Protein AF-A0A1A8E0E1-F1 (afdb_monomer_lite)

Sequence (80 aa):
MSHESILLMANSQTDMDDWVKAIRRVIWAPFGGGIFGQRLEDTVQYEKKFGPRLVPLLVEQCVDFIRERGLDEEGLFRMP

Foldseek 3Di:
DDDDDDDDDDPDPVVVVVVVLVVCLVVCVVVVPNQPPDDFVVQQVSCCVVPRDPGHPVVVVVVVCCVVPVPPPPCVVNDD

Radius of gyration: 18.64 Å; chains: 1; bounding box: 49×33×48 Å

Secondary structure (DSSP, 8-state):
-PPP------SSHHHHHHHHHHHHHHHHGGGTTT-TTS-HHHHHHHHGGGS--SS-HHHHHHHHHIIIIITT-TTTTT--

Structure (mmCIF, N/CA/C/O backbone):
data_AF-A0A1A8E0E1-F1
#
_entry.id   AF-A0A1A8E0E1-F1
#
loop_
_atom_site.group_PDB
_atom_site.id
_atom_site.type_symbol
_atom_site.label_atom_id
_atom_site.label_alt_id
_atom_site.label_comp_id
_atom_site.label_asym_id
_atom_site.label_entity_id
_atom_site.label_seq_id
_atom_site.pdbx_PDB_ins_code
_atom_site.Cartn_x
_atom_site.Cartn_y
_atom_site.Cartn_z
_atom_site.occupancy
_atom_site.B_iso_or_equiv
_atom_site.auth_seq_id
_atom_site.auth_comp_id
_atom_site.auth_asym_id
_atom_site.auth_atom_id
_atom_site.pdbx_PDB_model_num
ATOM 1 N N . MET A 1 1 ? -25.603 23.811 12.139 1.00 56.84 1 MET A N 1
ATOM 2 C CA . MET A 1 1 ? -25.444 22.371 12.431 1.00 56.84 1 MET A CA 1
ATOM 3 C C . MET A 1 1 ? -24.401 22.266 13.528 1.00 56.84 1 MET A C 1
ATOM 5 O O . MET A 1 1 ? -23.322 22.809 13.335 1.00 56.84 1 MET A O 1
ATOM 9 N N . SER A 1 2 ? -24.733 21.723 14.699 1.00 70.69 2 SER A N 1
ATOM 10 C CA . SER A 1 2 ? -23.749 21.527 15.771 1.00 70.69 2 SER A CA 1
ATOM 11 C C . SER A 1 2 ? -22.869 20.328 15.432 1.00 70.69 2 SER A C 1
ATOM 13 O O . SER A 1 2 ? -23.381 19.290 15.020 1.00 70.69 2 SER A O 1
ATOM 15 N N . HIS A 1 3 ? -21.558 20.464 15.597 1.00 77.06 3 HIS A N 1
ATOM 16 C CA . HIS A 1 3 ? -20.659 19.318 15.559 1.00 77.06 3 HIS A CA 1
ATOM 17 C C . HIS A 1 3 ? -20.765 18.581 16.896 1.00 77.06 3 HIS A C 1
ATOM 19 O O . HIS A 1 3 ? -20.503 19.177 17.939 1.00 77.06 3 HIS A O 1
ATOM 25 N N . GLU A 1 4 ? -21.161 17.310 16.873 1.00 85.81 4 GLU A N 1
ATOM 26 C CA . GLU A 1 4 ? -20.993 16.433 18.033 1.00 85.81 4 GLU A CA 1
ATOM 27 C C . GLU A 1 4 ? -19.526 16.016 18.132 1.00 85.81 4 GLU A C 1
ATOM 29 O O . GLU A 1 4 ? -18.925 15.555 17.159 1.00 85.81 4 GLU A O 1
ATOM 34 N N . SER A 1 5 ? -18.942 16.199 19.313 1.00 88.12 5 SER A N 1
ATOM 35 C CA . SER A 1 5 ? -17.625 15.682 19.664 1.00 88.12 5 SER A CA 1
ATOM 36 C C . SER A 1 5 ? -17.785 14.504 20.623 1.00 88.12 5 SER A C 1
ATOM 38 O O . SER A 1 5 ? -18.559 14.560 21.576 1.00 88.12 5 SER A O 1
ATOM 40 N N . ILE A 1 6 ? -17.049 13.422 20.364 1.00 89.12 6 ILE A N 1
ATOM 41 C CA . ILE A 1 6 ? -17.044 12.210 21.192 1.00 89.12 6 ILE A CA 1
ATOM 42 C C . ILE A 1 6 ? -15.631 12.025 21.748 1.00 89.12 6 ILE A C 1
ATOM 44 O O . ILE A 1 6 ? -14.657 12.080 20.996 1.00 89.12 6 ILE A O 1
ATOM 48 N N . LEU A 1 7 ? -15.521 11.804 23.060 1.00 92.56 7 LEU A N 1
ATOM 49 C CA . LEU A 1 7 ? -14.264 11.464 23.726 1.00 92.56 7 LEU A CA 1
ATOM 50 C C . LEU A 1 7 ? -14.121 9.940 23.815 1.00 92.56 7 LEU A C 1
ATOM 52 O O . LEU A 1 7 ? -14.999 9.265 24.349 1.00 92.56 7 LEU A O 1
ATOM 56 N N . LEU A 1 8 ? -12.997 9.412 23.330 1.00 93.06 8 LEU A N 1
ATOM 57 C CA . LEU A 1 8 ? -12.603 8.010 23.486 1.00 93.06 8 LEU A CA 1
ATOM 58 C C . LEU A 1 8 ? -11.388 7.937 24.417 1.00 93.06 8 LEU A C 1
ATOM 60 O O . LEU A 1 8 ? -10.450 8.717 24.262 1.00 93.06 8 LEU A O 1
ATOM 64 N N . MET A 1 9 ? -11.397 7.007 25.371 1.00 94.81 9 MET A N 1
ATOM 65 C CA . MET A 1 9 ? -10.294 6.784 26.313 1.00 94.81 9 MET A CA 1
ATOM 66 C C . MET A 1 9 ? -9.999 5.291 26.433 1.00 94.81 9 MET A C 1
ATOM 68 O O . MET A 1 9 ? -10.926 4.483 26.451 1.00 94.81 9 MET A O 1
ATOM 72 N N . ALA A 1 10 ? -8.718 4.944 26.541 1.00 96.25 10 ALA A N 1
ATOM 73 C CA . ALA A 1 10 ? -8.246 3.575 26.706 1.00 96.25 10 ALA A CA 1
ATOM 74 C C . ALA A 1 10 ? -7.496 3.411 28.038 1.00 96.25 10 ALA A C 1
ATOM 76 O O . ALA A 1 10 ? -6.949 4.376 28.570 1.00 96.25 10 ALA A O 1
ATOM 77 N N . ASN A 1 11 ? -7.453 2.185 28.566 1.00 94.25 11 ASN A N 1
ATOM 78 C CA . ASN A 1 11 ? -6.817 1.880 29.856 1.00 94.25 11 ASN A CA 1
ATOM 79 C C . ASN A 1 11 ? -5.284 1.756 29.766 1.00 94.25 11 ASN A C 1
ATOM 81 O O . ASN A 1 11 ? -4.616 1.636 30.792 1.00 94.25 11 ASN A O 1
ATOM 85 N N . SER A 1 12 ? -4.722 1.777 28.555 1.00 97.88 12 SER A N 1
ATOM 86 C CA . SER A 1 12 ? -3.283 1.740 28.302 1.00 97.88 12 SER A CA 1
ATOM 87 C C . SER A 1 12 ? -2.914 2.583 27.076 1.00 97.88 12 SER A C 1
ATOM 89 O O . SER A 1 12 ? -3.744 2.829 26.197 1.00 97.88 12 SER A O 1
ATOM 91 N N . GLN A 1 13 ? -1.650 3.015 26.999 1.00 96.12 13 GLN A N 1
ATOM 92 C CA . GLN A 1 13 ? -1.136 3.721 25.820 1.00 96.12 13 GLN A CA 1
ATOM 93 C C . GLN A 1 13 ? -1.145 2.818 24.578 1.00 96.12 13 GLN A C 1
ATOM 95 O O . GLN A 1 13 ? -1.469 3.275 23.489 1.00 96.12 13 GLN A O 1
ATOM 100 N N . THR A 1 14 ? -0.844 1.529 24.747 1.00 96.25 14 THR A N 1
ATOM 101 C CA . THR A 1 14 ? -0.857 0.549 23.654 1.00 96.25 14 THR A CA 1
ATOM 102 C C . THR A 1 14 ? -2.245 0.419 23.028 1.00 96.25 14 THR A C 1
ATOM 104 O O . THR A 1 14 ? -2.368 0.518 21.810 1.00 96.25 14 THR A O 1
ATOM 107 N N . ASP A 1 15 ? -3.294 0.294 23.849 1.00 96.56 15 ASP A N 1
ATOM 108 C CA . ASP A 1 15 ? -4.675 0.241 23.354 1.00 96.56 15 ASP A CA 1
ATOM 109 C C . ASP A 1 15 ? -5.051 1.531 22.612 1.00 96.56 15 ASP A C 1
ATOM 111 O O . ASP A 1 15 ? -5.671 1.486 21.550 1.00 96.56 15 ASP A O 1
ATOM 115 N N . MET A 1 16 ? -4.637 2.690 23.141 1.00 96.62 16 MET A N 1
ATOM 116 C 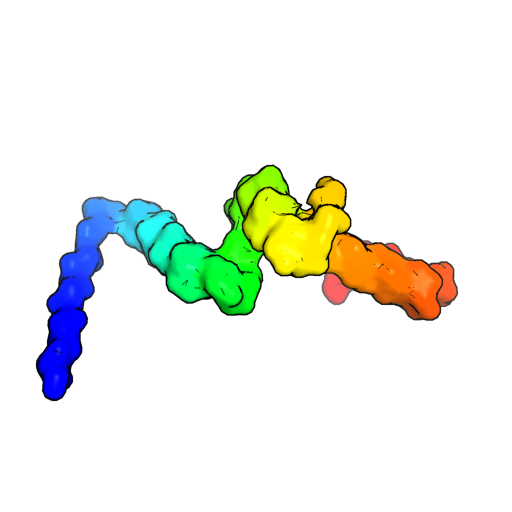CA . MET A 1 16 ? -4.860 3.984 22.492 1.00 96.62 16 MET A CA 1
ATOM 117 C C . MET A 1 16 ? -4.199 4.037 21.108 1.00 96.62 16 MET A C 1
ATOM 119 O O . MET A 1 16 ? -4.844 4.439 20.137 1.00 96.62 16 MET A O 1
ATOM 123 N N . ASP A 1 17 ? -2.940 3.615 21.001 1.00 93.25 17 ASP A N 1
ATOM 124 C CA . ASP A 1 17 ? -2.193 3.627 19.743 1.00 93.25 17 ASP A CA 1
ATOM 125 C C . ASP A 1 17 ? -2.838 2.705 18.699 1.00 93.25 17 ASP A C 1
ATOM 127 O O . ASP A 1 17 ? -2.960 3.074 17.525 1.00 93.25 17 ASP A O 1
ATOM 131 N N . ASP A 1 18 ? -3.295 1.525 19.116 1.00 91.56 18 ASP A N 1
ATOM 132 C CA . ASP A 1 18 ? -3.962 0.566 18.236 1.00 91.56 18 ASP A CA 1
ATOM 133 C C . ASP A 1 18 ? -5.336 1.064 17.778 1.00 91.56 18 ASP A C 1
ATOM 135 O O . ASP A 1 18 ? -5.678 0.940 16.596 1.00 91.56 18 ASP A O 1
ATOM 139 N N . TRP A 1 19 ? -6.095 1.725 18.655 1.00 94.06 19 TRP A N 1
ATOM 140 C CA . TRP A 1 19 ? -7.355 2.370 18.280 1.00 94.06 19 TRP A CA 1
ATOM 141 C C . TRP A 1 19 ? -7.128 3.512 17.292 1.00 94.06 19 TRP A C 1
ATOM 143 O O . TRP A 1 19 ? -7.822 3.587 16.277 1.00 94.06 19 TRP A O 1
ATOM 153 N N . VAL A 1 20 ? -6.130 4.371 17.527 1.00 91.81 20 VAL A N 1
ATOM 154 C CA . VAL A 1 20 ? -5.783 5.466 16.607 1.00 91.81 20 VAL A CA 1
ATOM 155 C C . VAL A 1 20 ? -5.400 4.916 15.233 1.00 91.81 20 VAL A C 1
ATOM 157 O O . VAL A 1 20 ? -5.877 5.435 14.219 1.00 91.81 20 VAL A O 1
ATOM 160 N N . LYS A 1 21 ? -4.590 3.850 15.171 1.00 85.75 21 LYS A N 1
ATOM 161 C CA . LYS A 1 21 ? -4.242 3.177 13.908 1.00 85.75 21 LYS A CA 1
ATOM 162 C C . LYS A 1 21 ? -5.480 2.617 13.211 1.00 85.75 21 LYS A C 1
ATOM 164 O O . LYS A 1 21 ? -5.657 2.859 12.018 1.00 85.75 21 LYS A O 1
ATOM 169 N N . ALA A 1 22 ? -6.352 1.915 13.936 1.00 87.88 22 ALA A N 1
ATOM 170 C CA . ALA A 1 22 ? -7.566 1.326 13.376 1.00 87.88 22 ALA A CA 1
ATOM 171 C C . ALA A 1 22 ? -8.530 2.395 12.835 1.00 87.88 22 ALA A C 1
ATOM 173 O O . ALA A 1 22 ? -9.006 2.276 11.705 1.00 87.88 22 ALA A O 1
ATOM 174 N N . ILE A 1 23 ? -8.758 3.469 13.597 1.00 89.88 23 ILE A N 1
ATOM 175 C CA . ILE A 1 23 ? -9.612 4.595 13.200 1.00 89.88 23 ILE A CA 1
ATOM 176 C C . ILE A 1 23 ? -9.038 5.286 11.963 1.00 89.88 23 ILE A C 1
ATOM 178 O O . ILE A 1 23 ? -9.751 5.473 10.979 1.00 89.88 23 ILE A O 1
ATOM 182 N N . ARG A 1 24 ? -7.739 5.616 11.970 1.00 86.62 24 ARG A N 1
ATOM 183 C CA . ARG A 1 24 ? -7.071 6.225 10.809 1.00 86.62 24 ARG A CA 1
ATOM 184 C C . ARG A 1 24 ? -7.170 5.328 9.582 1.00 86.62 24 ARG A C 1
ATOM 186 O O . ARG A 1 24 ? -7.493 5.832 8.513 1.00 86.62 24 ARG A O 1
ATOM 193 N N . ARG A 1 25 ? -6.960 4.017 9.730 1.00 83.62 25 ARG A N 1
ATOM 194 C CA . ARG A 1 25 ? -7.095 3.063 8.623 1.00 83.62 25 ARG A CA 1
ATOM 195 C C . ARG A 1 25 ? -8.487 3.126 8.000 1.00 83.62 25 ARG A C 1
ATOM 197 O O . ARG A 1 25 ? -8.583 3.183 6.784 1.00 83.62 25 ARG A O 1
ATOM 204 N N . VAL A 1 26 ? -9.549 3.168 8.807 1.00 84.50 26 VAL A N 1
ATOM 205 C CA . VAL A 1 26 ? -10.932 3.243 8.302 1.00 84.50 26 VAL A CA 1
ATOM 206 C C . VAL A 1 26 ? -11.231 4.601 7.659 1.00 84.50 26 VAL A C 1
ATOM 208 O O . VAL A 1 26 ? -11.777 4.635 6.560 1.00 84.50 26 VAL A O 1
ATOM 211 N N . ILE A 1 27 ? -10.833 5.710 8.293 1.00 85.94 27 ILE A N 1
ATOM 212 C CA . ILE A 1 27 ? -11.024 7.068 7.752 1.00 85.94 27 ILE A CA 1
ATOM 213 C C . ILE A 1 27 ? -10.313 7.225 6.403 1.00 85.94 27 ILE A C 1
ATOM 215 O O . ILE A 1 27 ? -10.868 7.807 5.474 1.00 85.94 27 ILE A O 1
ATOM 219 N N . TRP A 1 28 ? -9.096 6.691 6.286 1.00 81.94 28 TRP A N 1
ATOM 220 C CA . TRP A 1 28 ? -8.267 6.834 5.093 1.00 81.94 28 TRP A CA 1
ATOM 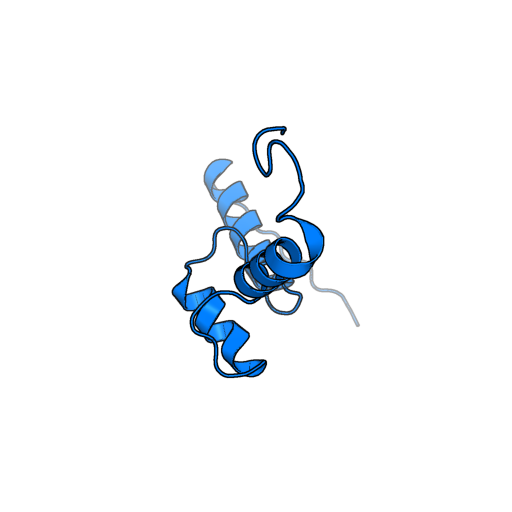221 C C . TRP A 1 28 ? -8.443 5.712 4.061 1.00 81.94 28 TRP A C 1
ATOM 223 O O . TRP A 1 28 ? -7.939 5.851 2.946 1.00 81.94 28 TRP A O 1
ATOM 233 N N . ALA A 1 29 ? -9.175 4.634 4.366 1.00 77.38 29 ALA A N 1
ATOM 234 C CA . ALA A 1 29 ? -9.417 3.526 3.434 1.00 77.38 29 ALA A CA 1
ATOM 235 C C . ALA A 1 29 ? -10.041 3.974 2.091 1.00 77.38 29 ALA A C 1
ATOM 237 O O . ALA A 1 29 ? -9.527 3.565 1.044 1.00 77.38 29 ALA A O 1
ATOM 238 N N . PRO A 1 30 ? -11.056 4.868 2.051 1.00 74.50 30 PRO A N 1
ATOM 239 C CA . PRO A 1 30 ? -11.586 5.399 0.791 1.00 74.50 30 PRO A CA 1
ATOM 240 C C . PRO A 1 30 ? -10.552 6.172 -0.040 1.00 74.50 30 PRO A C 1
ATOM 242 O O . PRO A 1 30 ? -10.662 6.218 -1.262 1.00 74.50 30 PRO A O 1
ATOM 245 N N . PHE A 1 31 ? -9.538 6.737 0.618 1.00 75.69 31 PHE A N 1
ATOM 246 C CA . PHE A 1 31 ? -8.511 7.598 0.028 1.00 75.69 31 PHE A CA 1
ATOM 247 C C . PHE A 1 31 ? -7.169 6.878 -0.195 1.00 75.69 31 PHE A C 1
ATOM 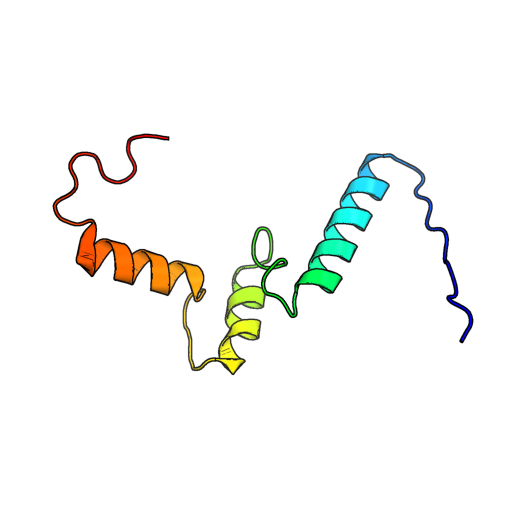249 O O . PHE A 1 31 ? -6.165 7.525 -0.473 1.00 75.69 31 PHE A O 1
ATOM 256 N N . GLY A 1 32 ? -7.119 5.549 -0.036 1.00 67.81 32 GLY A N 1
ATOM 257 C CA . GLY A 1 32 ? -5.908 4.745 -0.247 1.00 67.81 32 GLY A CA 1
ATOM 258 C C . GLY A 1 32 ? -4.895 4.759 0.908 1.00 67.81 32 GLY A C 1
ATOM 259 O O . GLY A 1 32 ? -3.937 3.993 0.882 1.00 67.81 32 GLY A O 1
ATOM 260 N N . GLY A 1 33 ? -5.115 5.547 1.967 1.00 70.06 33 GLY A N 1
ATOM 261 C CA . GLY A 1 33 ? -4.205 5.640 3.121 1.00 70.06 33 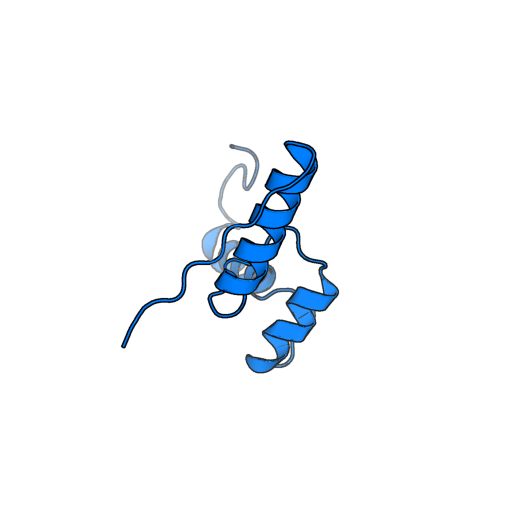GLY A CA 1
ATOM 262 C C . GLY A 1 33 ? -4.326 4.499 4.143 1.00 70.06 33 GLY A C 1
ATOM 263 O O . GLY A 1 33 ? -3.640 4.518 5.160 1.00 70.06 33 GLY A O 1
ATOM 264 N N . GLY A 1 34 ? -5.187 3.508 3.893 1.00 75.50 34 GLY A N 1
ATOM 265 C CA . GLY A 1 34 ? -5.339 2.307 4.726 1.00 75.50 34 GLY A CA 1
ATOM 266 C C . GLY A 1 34 ? -4.580 1.069 4.227 1.00 75.50 34 GLY A C 1
ATOM 267 O O . GLY A 1 34 ? -4.689 0.018 4.848 1.00 75.50 34 GLY A O 1
ATOM 268 N N . ILE A 1 35 ? -3.848 1.170 3.110 1.00 79.81 35 ILE A N 1
ATOM 269 C CA . ILE A 1 35 ? -3.310 0.004 2.388 1.00 79.81 35 ILE A CA 1
ATOM 270 C C . ILE A 1 35 ? -2.112 -0.667 3.081 1.00 79.81 35 ILE A C 1
ATOM 272 O O . ILE A 1 35 ? -1.974 -1.890 3.041 1.00 79.81 35 ILE A O 1
ATOM 276 N N . PHE A 1 36 ? -1.246 0.107 3.743 1.00 82.00 36 PHE A N 1
ATOM 277 C CA . PHE A 1 36 ? -0.046 -0.417 4.402 1.00 82.00 36 PHE A CA 1
ATOM 278 C C . PHE A 1 36 ? -0.378 -1.000 5.780 1.00 82.00 36 PHE A C 1
ATOM 280 O O . PHE A 1 36 ? -1.013 -0.349 6.607 1.00 82.00 36 PHE A O 1
ATOM 287 N N . GLY A 1 37 ? 0.068 -2.235 6.032 1.00 78.81 37 GLY A N 1
ATOM 288 C CA . GLY A 1 37 ? -0.247 -2.980 7.259 1.00 78.81 37 GLY A CA 1
ATOM 289 C C . GLY A 1 37 ? -1.620 -3.669 7.248 1.00 78.81 37 GLY A C 1
ATOM 290 O O . GLY A 1 37 ? -2.026 -4.247 8.255 1.00 78.81 37 GLY A O 1
ATOM 291 N N . GLN A 1 38 ? -2.342 -3.622 6.125 1.00 81.88 38 GLN A N 1
ATOM 292 C CA . GLN A 1 38 ? -3.561 -4.395 5.898 1.00 81.88 38 GLN A CA 1
ATOM 293 C C . GLN A 1 38 ? -3.230 -5.799 5.366 1.00 81.88 38 GLN A C 1
ATOM 295 O O . GLN A 1 38 ? -2.162 -6.029 4.795 1.00 81.88 38 GLN A O 1
ATOM 300 N N . ARG A 1 39 ? -4.150 -6.753 5.555 1.00 87.06 39 ARG A N 1
ATOM 301 C CA . ARG A 1 39 ? -4.038 -8.081 4.949 1.00 87.06 39 ARG A CA 1
ATOM 302 C C . ARG A 1 39 ? -4.058 -7.957 3.424 1.00 87.06 39 ARG A C 1
ATOM 304 O O . ARG A 1 39 ? -4.833 -7.177 2.869 1.00 87.06 39 ARG A O 1
ATOM 311 N N . LEU A 1 40 ? -3.220 -8.739 2.752 1.00 90.94 40 LEU A N 1
ATOM 312 C CA . LEU A 1 40 ? -3.053 -8.674 1.301 1.00 90.94 40 LEU A CA 1
ATOM 313 C C . LEU A 1 40 ? -4.377 -8.915 0.563 1.00 90.94 40 LEU A C 1
ATOM 315 O O . LEU A 1 40 ? -4.713 -8.200 -0.378 1.00 90.94 40 LEU A O 1
ATOM 319 N N . GLU A 1 41 ? -5.144 -9.898 1.021 1.00 92.06 41 GLU A N 1
ATOM 320 C CA . GLU A 1 41 ? -6.454 -10.248 0.490 1.00 92.06 41 GLU A CA 1
ATOM 321 C C . GLU A 1 41 ? -7.451 -9.094 0.599 1.00 92.06 41 GLU A C 1
ATOM 323 O O . GLU A 1 41 ? -8.159 -8.829 -0.368 1.00 92.06 41 GLU A O 1
ATOM 328 N N . ASP A 1 42 ? -7.473 -8.363 1.714 1.00 88.81 42 ASP A N 1
ATOM 329 C CA . ASP A 1 42 ? -8.385 -7.234 1.897 1.00 88.81 42 ASP A CA 1
ATOM 330 C C . ASP A 1 42 ? -8.032 -6.113 0.907 1.00 88.81 42 ASP A C 1
ATOM 332 O O . ASP A 1 42 ? -8.917 -5.496 0.311 1.00 88.81 42 ASP A O 1
ATOM 336 N N . THR A 1 43 ? -6.732 -5.879 0.688 1.00 89.19 43 THR A N 1
ATOM 337 C CA . THR A 1 43 ? -6.230 -4.911 -0.298 1.00 89.19 43 THR A CA 1
ATOM 338 C C . THR A 1 43 ? -6.642 -5.294 -1.718 1.00 89.19 43 THR A C 1
ATOM 340 O O . THR A 1 43 ? -7.281 -4.499 -2.407 1.00 89.19 43 THR A O 1
ATOM 343 N N . VAL A 1 44 ? -6.359 -6.531 -2.140 1.00 91.75 44 VAL A N 1
ATOM 344 C CA . VAL A 1 44 ? -6.704 -7.016 -3.487 1.00 91.75 44 VAL A CA 1
ATOM 345 C C . VAL A 1 44 ? -8.218 -6.992 -3.710 1.00 91.75 44 VAL A C 1
ATOM 347 O O . VAL A 1 44 ? -8.676 -6.587 -4.776 1.00 91.75 44 VAL A O 1
ATOM 350 N N . GLN A 1 45 ? -9.023 -7.389 -2.717 1.00 89.69 45 GLN A N 1
ATOM 351 C CA . GLN A 1 45 ? -10.486 -7.360 -2.824 1.00 89.69 45 GLN A CA 1
ATOM 352 C C . GLN A 1 45 ? -11.025 -5.935 -2.969 1.00 89.69 45 GLN A C 1
ATOM 354 O O . GLN A 1 45 ? -11.886 -5.702 -3.817 1.00 89.69 45 GLN A O 1
ATOM 359 N N . TYR A 1 46 ? -10.512 -4.980 -2.188 1.00 86.44 46 TYR A N 1
ATOM 360 C CA . TYR A 1 46 ? -10.918 -3.578 -2.289 1.00 86.44 46 TYR A CA 1
ATOM 361 C C . TYR A 1 46 ? -10.611 -2.983 -3.669 1.00 86.44 46 TYR A C 1
ATOM 363 O O . TYR A 1 46 ? -11.419 -2.233 -4.221 1.00 86.44 46 TYR A O 1
ATOM 371 N N . GLU A 1 47 ? -9.465 -3.332 -4.250 1.00 90.12 47 GLU A N 1
ATOM 372 C CA . GLU A 1 47 ? -9.008 -2.792 -5.531 1.00 90.12 47 GLU A CA 1
ATOM 373 C C . GLU A 1 47 ? -9.688 -3.413 -6.757 1.00 90.12 47 GLU A C 1
ATOM 375 O O . GLU A 1 47 ? -9.598 -2.837 -7.842 1.00 90.12 47 GLU A O 1
ATOM 380 N N . LYS A 1 48 ? -10.452 -4.508 -6.608 1.00 89.75 48 LYS A N 1
ATOM 381 C CA . LYS A 1 48 ? -11.244 -5.097 -7.709 1.00 89.75 48 LYS A CA 1
ATOM 382 C C . LYS A 1 48 ? -12.212 -4.113 -8.365 1.00 89.75 48 LYS A C 1
ATOM 384 O O . LYS A 1 48 ? -12.570 -4.279 -9.530 1.00 89.75 48 LYS A O 1
ATOM 389 N N . LYS A 1 49 ? -12.616 -3.062 -7.643 1.00 88.06 49 LYS A N 1
ATOM 390 C CA . LYS A 1 49 ? -13.423 -1.958 -8.190 1.00 88.06 49 LYS A CA 1
ATOM 391 C C . LYS A 1 49 ? -12.720 -1.180 -9.311 1.00 88.06 49 LYS A C 1
ATOM 393 O O . LYS A 1 49 ? -13.385 -0.482 -10.066 1.00 88.06 49 LYS A O 1
ATOM 398 N N . PHE A 1 50 ? -11.398 -1.303 -9.421 1.00 88.94 50 PHE A N 1
ATOM 399 C CA . PHE A 1 50 ? -10.566 -0.707 -10.467 1.00 88.94 50 PHE A CA 1
ATOM 400 C C . PHE A 1 50 ? -10.164 -1.716 -11.559 1.00 88.94 50 PHE A C 1
ATOM 402 O O . PHE A 1 50 ? -9.268 -1.425 -12.351 1.00 88.94 50 PHE A O 1
ATOM 409 N N . GLY A 1 51 ? -10.784 -2.901 -11.588 1.00 91.69 51 GLY A N 1
ATOM 410 C CA . GLY A 1 51 ? -10.514 -3.972 -12.550 1.00 91.69 51 GLY A CA 1
ATOM 411 C C . GLY A 1 51 ? -10.073 -5.285 -11.889 1.00 91.69 51 GLY A C 1
ATOM 412 O O . GLY A 1 51 ? -9.752 -5.308 -10.701 1.00 91.69 51 GLY A O 1
ATOM 413 N N . PRO A 1 52 ? -10.068 -6.405 -12.634 1.00 92.31 52 PRO A N 1
ATOM 414 C CA . PRO A 1 52 ? -9.583 -7.682 -12.121 1.00 92.31 52 PRO A CA 1
ATOM 415 C C . PRO A 1 52 ? -8.081 -7.596 -11.818 1.00 92.31 52 PRO A C 1
ATOM 417 O O . PRO A 1 52 ? -7.284 -7.320 -12.711 1.00 92.31 52 PRO A O 1
ATOM 420 N N . ARG A 1 53 ? -7.698 -7.849 -10.562 1.00 90.19 53 ARG A N 1
ATOM 421 C CA . ARG A 1 53 ? -6.305 -7.814 -10.092 1.00 90.19 53 ARG A CA 1
ATOM 422 C C . ARG A 1 53 ? -5.976 -9.054 -9.269 1.00 90.19 53 ARG A C 1
ATOM 424 O O . ARG A 1 53 ? -6.829 -9.563 -8.539 1.00 90.19 53 ARG A O 1
ATOM 431 N N . LEU A 1 54 ? -4.741 -9.535 -9.408 1.00 92.94 54 LEU A N 1
ATOM 432 C CA . LEU A 1 54 ? -4.191 -10.668 -8.648 1.00 92.94 54 LEU A CA 1
ATOM 433 C C . LEU A 1 54 ? -3.244 -10.218 -7.528 1.00 92.94 54 LEU A C 1
ATOM 435 O O . LEU A 1 54 ? -2.950 -10.991 -6.621 1.00 92.94 54 LEU A O 1
ATOM 439 N N . VAL A 1 55 ? -2.772 -8.976 -7.600 1.00 94.56 55 VAL A N 1
ATOM 440 C CA . VAL A 1 55 ? -1.833 -8.353 -6.666 1.00 94.56 55 VAL A CA 1
ATOM 441 C C . VAL A 1 55 ? -2.268 -6.901 -6.419 1.00 94.56 55 VAL A C 1
ATOM 443 O O . VAL A 1 55 ? -3.101 -6.397 -7.173 1.00 94.56 55 VAL A O 1
ATOM 446 N N . PRO A 1 56 ? -1.754 -6.225 -5.377 1.00 92.88 56 PRO A N 1
ATOM 447 C CA . PRO A 1 56 ? -2.076 -4.826 -5.132 1.00 92.88 56 PRO A CA 1
ATOM 448 C C . PRO A 1 56 ? -1.642 -3.905 -6.275 1.00 92.88 56 PRO A C 1
ATOM 450 O O . PRO A 1 56 ? -0.559 -4.086 -6.835 1.00 92.88 56 PRO A O 1
ATOM 453 N N . LEU A 1 57 ? -2.416 -2.853 -6.538 1.00 91.69 57 LEU A N 1
ATOM 454 C CA . LEU A 1 57 ? -2.138 -1.835 -7.553 1.00 91.69 57 LEU A CA 1
ATOM 455 C C . LEU A 1 57 ? -0.745 -1.223 -7.378 1.00 91.69 57 LEU A C 1
ATOM 457 O O . LEU A 1 57 ? -0.028 -1.042 -8.358 1.00 91.69 57 LEU A O 1
ATOM 461 N N . LEU A 1 58 ? -0.343 -0.952 -6.132 1.00 92.06 58 LEU A N 1
ATOM 462 C CA . LEU A 1 58 ? 0.993 -0.439 -5.823 1.00 92.06 58 LEU A CA 1
ATOM 463 C C . LEU A 1 58 ? 2.096 -1.377 -6.337 1.00 92.06 58 LEU A C 1
ATOM 465 O O . LEU A 1 58 ? 3.093 -0.914 -6.880 1.00 92.06 58 LEU A O 1
ATOM 469 N N . VAL A 1 59 ? 1.909 -2.693 -6.192 1.00 95.25 59 VAL A N 1
ATOM 470 C CA . VAL A 1 59 ? 2.878 -3.692 -6.662 1.00 95.25 59 VAL A CA 1
ATOM 471 C C . VAL A 1 59 ? 2.939 -3.692 -8.187 1.00 95.25 59 VAL A C 1
ATOM 473 O O . VAL A 1 59 ? 4.039 -3.685 -8.732 1.00 95.25 59 VAL A O 1
ATOM 476 N N . GLU A 1 60 ? 1.792 -3.648 -8.874 1.00 95.12 60 GLU A N 1
ATOM 477 C CA . GLU A 1 60 ? 1.754 -3.548 -10.343 1.00 95.12 60 GLU A CA 1
ATOM 478 C C . GLU A 1 60 ? 2.498 -2.300 -10.832 1.00 95.12 60 GLU A C 1
ATOM 480 O O . GLU A 1 60 ? 3.420 -2.409 -11.634 1.00 95.12 60 GLU A O 1
ATOM 485 N N . GLN A 1 61 ? 2.176 -1.132 -10.270 1.00 94.81 61 GLN A N 1
ATOM 486 C CA . GLN A 1 61 ? 2.784 0.145 -10.653 1.00 94.81 61 GLN A CA 1
ATOM 487 C C . GLN A 1 61 ? 4.295 0.179 -10.415 1.00 94.81 61 GLN A C 1
ATOM 489 O O . GLN A 1 61 ? 5.042 0.671 -11.259 1.00 94.81 61 GLN A O 1
ATOM 494 N N . CYS A 1 62 ? 4.765 -0.348 -9.281 1.00 96.19 62 CYS A N 1
ATOM 495 C CA . CYS A 1 62 ? 6.196 -0.452 -9.018 1.00 96.19 62 CYS A CA 1
ATOM 496 C C . CYS A 1 62 ? 6.883 -1.359 -10.042 1.00 96.19 62 CYS A C 1
ATOM 498 O O . CYS A 1 62 ? 7.935 -0.999 -10.565 1.00 96.19 62 CYS A O 1
ATOM 500 N N . VAL A 1 63 ? 6.295 -2.519 -10.346 1.00 96.88 63 VAL A N 1
ATOM 501 C CA . VAL A 1 63 ? 6.853 -3.463 -11.321 1.00 96.88 63 VAL A CA 1
ATOM 502 C C . VAL A 1 63 ? 6.908 -2.848 -12.720 1.00 96.88 63 VAL A C 1
ATOM 504 O O . VAL A 1 63 ? 7.936 -2.975 -13.386 1.00 96.88 63 VAL A O 1
ATOM 507 N N . ASP A 1 64 ? 5.849 -2.167 -13.152 1.00 97.38 64 ASP A N 1
ATOM 508 C CA . ASP A 1 64 ? 5.812 -1.490 -14.450 1.00 97.38 64 ASP A CA 1
ATOM 509 C C . ASP A 1 64 ? 6.884 -0.397 -14.525 1.00 97.38 64 ASP A C 1
ATOM 511 O O . ASP A 1 64 ? 7.678 -0.374 -15.465 1.00 97.38 64 ASP A O 1
ATOM 515 N N . PHE A 1 65 ? 7.019 0.420 -13.476 1.00 97.19 65 PHE A N 1
ATOM 516 C CA . PHE A 1 65 ? 8.066 1.440 -13.394 1.00 97.19 65 PHE A CA 1
ATOM 517 C C . PHE A 1 65 ? 9.482 0.851 -13.494 1.00 97.19 65 PHE A C 1
ATOM 519 O O . PHE A 1 65 ? 10.320 1.363 -14.237 1.00 97.19 65 PHE A O 1
ATOM 526 N N . ILE A 1 66 ? 9.759 -0.240 -12.770 1.00 96.94 66 ILE A N 1
ATOM 527 C CA . ILE A 1 66 ? 11.072 -0.904 -12.800 1.00 96.94 66 ILE A CA 1
ATOM 528 C C . ILE A 1 66 ? 11.371 -1.443 -14.198 1.00 96.94 66 ILE A C 1
ATOM 530 O O . ILE A 1 66 ? 12.489 -1.291 -14.680 1.00 96.94 66 ILE A O 1
ATOM 534 N N . ARG A 1 67 ? 10.387 -2.059 -14.860 1.00 97.25 67 ARG A N 1
ATOM 535 C CA . ARG A 1 67 ? 10.557 -2.585 -16.222 1.00 97.25 67 ARG A CA 1
ATOM 536 C C . ARG A 1 67 ? 10.832 -1.481 -17.232 1.00 97.25 67 ARG A C 1
ATOM 538 O O . ARG A 1 67 ? 11.639 -1.683 -18.130 1.00 97.25 67 ARG A O 1
ATOM 545 N N . GLU A 1 68 ? 10.159 -0.344 -17.090 1.00 97.50 68 GLU A N 1
ATOM 546 C CA . GLU A 1 68 ? 10.302 0.783 -18.010 1.00 97.50 68 GLU A CA 1
ATOM 547 C C . GLU A 1 68 ? 11.593 1.577 -17.797 1.00 97.50 68 GLU A C 1
ATOM 549 O O . GLU A 1 68 ? 12.114 2.142 -18.757 1.00 97.50 68 GLU A O 1
ATOM 554 N N . ARG A 1 69 ? 12.080 1.685 -16.553 1.00 95.12 69 ARG A N 1
ATOM 555 C CA . ARG A 1 69 ? 13.122 2.669 -16.199 1.00 95.12 69 ARG A CA 1
ATOM 556 C C . ARG A 1 69 ? 14.251 2.144 -15.326 1.00 95.12 69 ARG A C 1
ATOM 558 O O . ARG A 1 69 ? 15.288 2.781 -15.253 1.00 95.12 69 ARG A O 1
ATOM 565 N N . GLY A 1 70 ? 14.042 1.036 -14.624 1.00 93.94 70 GLY A N 1
ATOM 566 C CA . GLY A 1 70 ? 14.948 0.568 -13.575 1.00 93.94 70 GLY A CA 1
ATOM 567 C C . GLY A 1 70 ? 15.916 -0.531 -14.003 1.00 93.94 70 GLY A C 1
ATOM 568 O O . GLY A 1 70 ? 16.784 -0.890 -13.215 1.00 93.94 70 GLY A O 1
ATOM 569 N N . LEU A 1 71 ? 15.769 -1.104 -15.203 1.00 94.44 71 LEU A N 1
ATOM 570 C CA . LEU A 1 71 ? 16.569 -2.266 -15.616 1.00 94.44 71 LEU A CA 1
ATOM 571 C C . LEU A 1 71 ? 18.046 -1.936 -15.867 1.00 94.44 71 LEU A C 1
ATOM 573 O O . LEU A 1 71 ? 18.887 -2.816 -15.699 1.00 94.44 71 LEU A O 1
ATOM 577 N N . ASP A 1 72 ? 18.347 -0.684 -16.211 1.00 94.19 72 ASP A N 1
ATOM 578 C CA . ASP A 1 72 ? 19.711 -0.206 -16.455 1.00 94.19 72 ASP A CA 1
ATOM 579 C C . ASP A 1 72 ? 20.335 0.473 -15.218 1.00 94.19 72 ASP A C 1
ATOM 581 O O . ASP A 1 72 ? 21.488 0.901 -15.258 1.00 94.19 72 ASP A O 1
ATOM 585 N N . GLU A 1 73 ? 19.595 0.569 -14.107 1.00 93.44 73 GLU A N 1
ATOM 586 C CA . GLU A 1 73 ? 20.064 1.211 -12.877 1.00 93.44 73 GLU A CA 1
ATOM 587 C C . GLU A 1 73 ? 21.031 0.296 -12.110 1.00 93.44 73 GLU A C 1
ATOM 589 O O . GLU A 1 73 ? 20.670 -0.780 -11.612 1.00 93.44 73 GLU A O 1
ATOM 594 N N . GLU A 1 74 ? 22.285 0.736 -11.971 1.00 93.56 74 GLU A N 1
ATOM 595 C CA . GLU A 1 74 ? 23.283 0.016 -11.187 1.00 93.56 74 GLU A CA 1
ATOM 596 C C . GLU A 1 74 ? 22.901 0.024 -9.700 1.00 93.56 74 GLU A C 1
ATOM 598 O O . GLU A 1 74 ? 22.665 1.062 -9.088 1.00 93.56 74 GLU A O 1
ATOM 603 N N . GLY A 1 75 ? 22.855 -1.160 -9.088 1.00 91.62 75 GLY A N 1
ATOM 604 C CA . GLY A 1 75 ? 22.517 -1.273 -7.672 1.00 91.62 75 GLY A CA 1
ATOM 605 C C . GLY A 1 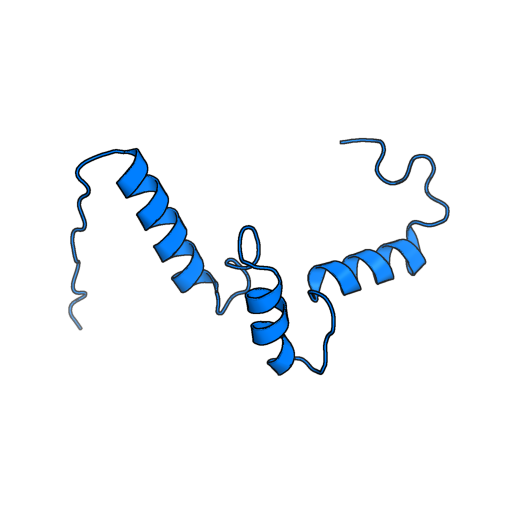75 ? 21.045 -0.996 -7.358 1.00 91.62 75 GLY A C 1
ATOM 606 O O . GLY A 1 75 ? 20.748 -0.582 -6.238 1.00 91.62 75 GLY A O 1
ATOM 607 N N . LEU A 1 76 ? 20.125 -1.264 -8.294 1.00 92.44 76 LEU A N 1
ATOM 608 C CA . LEU A 1 76 ? 18.680 -1.235 -8.048 1.00 92.44 76 LEU A CA 1
ATOM 609 C C . LEU A 1 76 ? 18.330 -1.914 -6.702 1.00 92.44 76 LEU A C 1
ATOM 611 O O . LEU A 1 76 ? 18.706 -3.062 -6.451 1.00 92.44 76 LEU A O 1
ATOM 615 N N . PHE A 1 77 ? 17.636 -1.176 -5.829 1.00 91.62 77 PHE A N 1
ATOM 616 C CA . PHE A 1 77 ? 17.277 -1.555 -4.447 1.00 91.62 77 PHE A CA 1
ATOM 617 C C . PHE A 1 77 ? 18.427 -1.743 -3.443 1.00 91.62 77 PHE A C 1
ATOM 619 O O . PHE A 1 77 ? 18.200 -2.296 -2.368 1.00 91.62 77 PHE A O 1
ATOM 626 N N . ARG A 1 78 ? 19.660 -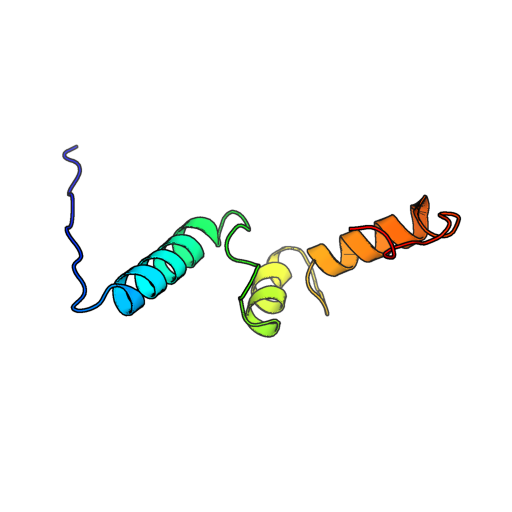1.317 -3.743 1.00 90.19 78 ARG A N 1
ATOM 627 C CA . ARG A 1 78 ? 20.800 -1.487 -2.820 1.00 90.19 78 ARG A CA 1
ATOM 628 C C . ARG A 1 78 ? 21.070 -0.294 -1.905 1.00 90.19 78 ARG A C 1
ATOM 630 O O . ARG A 1 78 ? 21.705 -0.492 -0.873 1.00 90.19 78 ARG A O 1
ATOM 637 N N . MET A 1 79 ? 20.615 0.906 -2.262 1.00 79.06 79 MET A N 1
ATOM 638 C CA . MET A 1 79 ? 20.772 2.109 -1.436 1.00 79.06 79 MET A CA 1
ATOM 639 C C . MET A 1 79 ? 19.454 2.450 -0.714 1.00 79.06 79 MET A C 1
ATOM 641 O O . MET A 1 79 ? 18.401 2.323 -1.344 1.00 79.06 79 MET A O 1
ATOM 645 N N . PRO A 1 80 ? 19.504 2.826 0.581 1.00 72.44 80 PRO A N 1
ATOM 646 C CA . PRO A 1 80 ? 18.331 3.214 1.368 1.00 72.44 80 PRO A CA 1
ATOM 647 C C . PRO A 1 80 ? 17.789 4.603 1.010 1.00 72.44 80 PRO A C 1
ATOM 649 O O . PRO A 1 80 ? 18.588 5.464 0.572 1.00 72.44 80 PRO A O 1
#

Organism: Nothobranchius kadleci (NCBI:txid1051664)

InterPro domains:
  IPR000198 Rho GTPase-activating protein domain [PS50238] (38-80)
  IPR001849 Pleckstrin homology domain [PS50003] (1-28)
  IPR008936 Rho GTPase activation protein [G3DSA:1.10.555.10] (33-80)
  IPR008936 Rho GTPase activation protein [SSF48350] (31-80)
  IPR051025 Rho GTPase-activating [PTHR15228] (2-80)

pLDDT: mean 88.75, std 8.06, range [56.84, 97.88]